Protein AF-A0A089LY43-F1 (afdb_monomer_lite)

Sequence (115 aa):
MFEGKLEIDPTCKIGYVSQFSQVDKPEETTVFDYIGEAYIQIQDETASIYAEMETTSDMDSLLEKLQLALDAFASIGGDDFESSMNKKLNLANLMKLKDVKVSDLSGGEFKLIDG

Foldseek 3Di:
DDPDDDDDDPVDDDDDDDLDDPDDFPQPDALQCVLCVLVVVLVVQLVVLVVVVVPDPPVVVSVVSNVVSVVSCVVVVVVCSVVVVCVLCVVVVNNVRRGPGLVVDDSVRNSSSVD

Radius of gyration: 20.63 Å; chains: 1; bounding box: 60×41×45 Å

Structure (mmCIF, N/CA/C/O backbone):
data_AF-A0A089LY43-F1
#
_entry.id   AF-A0A089LY43-F1
#
loop_
_atom_site.group_PDB
_atom_site.id
_atom_site.type_symbol
_atom_site.label_atom_id
_atom_site.label_alt_id
_atom_site.label_comp_id
_atom_site.label_asym_id
_atom_site.label_entity_id
_atom_site.label_seq_id
_atom_site.pdbx_PDB_ins_code
_atom_site.Cartn_x
_atom_site.Cartn_y
_atom_site.Cartn_z
_atom_site.occupancy
_atom_site.B_iso_or_equiv
_atom_site.auth_seq_id
_atom_site.auth_comp_id
_atom_site.auth_asym_id
_atom_site.auth_atom_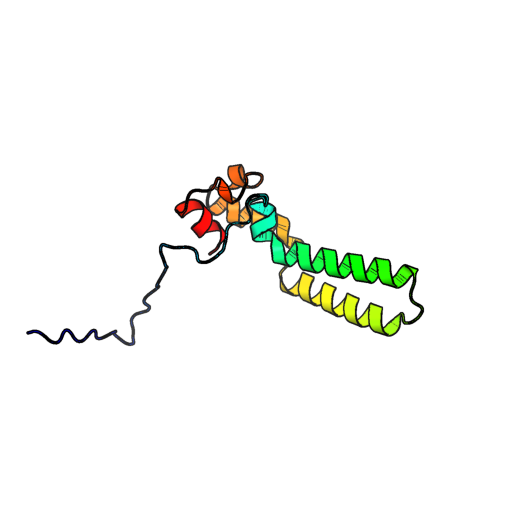id
_atom_site.pdbx_PDB_model_num
ATOM 1 N N . MET A 1 1 ? 39.933 -30.091 -18.773 1.00 51.00 1 MET A N 1
ATOM 2 C CA . MET A 1 1 ? 38.711 -29.632 -18.082 1.00 51.00 1 MET A CA 1
ATOM 3 C C . MET A 1 1 ? 39.107 -28.376 -17.328 1.00 51.00 1 MET A C 1
ATOM 5 O O . MET A 1 1 ? 40.034 -28.460 -16.539 1.00 51.00 1 MET A O 1
ATOM 9 N N . PHE A 1 2 ? 38.551 -27.213 -17.670 1.00 55.47 2 PHE A N 1
ATOM 10 C CA . PHE A 1 2 ? 38.828 -25.973 -16.937 1.00 55.47 2 PHE A CA 1
ATOM 11 C C . PHE A 1 2 ? 37.826 -25.874 -15.786 1.00 55.47 2 PHE A C 1
ATOM 13 O O . PHE A 1 2 ? 36.623 -25.817 -16.031 1.00 55.47 2 PHE A O 1
ATOM 20 N N . GLU A 1 3 ? 38.311 -25.875 -14.547 1.00 61.00 3 GLU A N 1
ATOM 21 C CA . GLU A 1 3 ? 37.517 -25.463 -13.388 1.00 61.00 3 GLU A CA 1
ATOM 22 C C . GLU A 1 3 ? 37.363 -23.941 -13.448 1.00 61.00 3 GLU A C 1
ATOM 24 O O . GLU A 1 3 ? 38.244 -23.187 -13.035 1.00 61.00 3 GLU A O 1
ATOM 29 N N . GLY A 1 4 ? 36.268 -23.485 -14.058 1.00 61.22 4 GLY A N 1
ATOM 30 C CA . GLY A 1 4 ? 35.917 -22.071 -14.116 1.00 61.22 4 GLY A CA 1
ATOM 31 C C . GLY A 1 4 ? 35.568 -21.561 -12.723 1.00 61.22 4 GLY A C 1
ATOM 32 O O . GLY A 1 4 ? 34.453 -21.766 -12.252 1.00 61.22 4 GLY A O 1
ATOM 33 N N . LYS A 1 5 ? 36.518 -20.904 -12.054 1.00 74.25 5 LYS A N 1
ATOM 34 C CA . LYS A 1 5 ? 36.246 -20.138 -10.835 1.00 74.25 5 LYS A CA 1
ATOM 35 C C . LYS A 1 5 ? 35.686 -18.776 -11.230 1.00 74.25 5 LYS A C 1
ATOM 37 O O . LYS A 1 5 ? 36.317 -18.043 -11.985 1.00 74.25 5 LYS A O 1
ATOM 42 N N . LEU A 1 6 ? 34.488 -18.468 -10.740 1.00 70.69 6 LEU A N 1
ATOM 43 C CA . LEU A 1 6 ? 33.875 -17.152 -10.872 1.00 70.69 6 LEU A CA 1
ATOM 44 C C . LEU A 1 6 ? 34.350 -16.295 -9.691 1.00 70.69 6 LEU A C 1
ATOM 46 O O . LEU A 1 6 ? 33.972 -16.563 -8.553 1.00 70.69 6 LEU A O 1
ATOM 50 N N . GLU A 1 7 ? 35.194 -15.299 -9.949 1.00 73.31 7 GLU A N 1
ATOM 51 C CA . GLU A 1 7 ? 35.625 -14.326 -8.940 1.00 73.31 7 GLU A CA 1
ATOM 52 C C . GLU A 1 7 ? 34.835 -13.025 -9.120 1.00 73.31 7 GLU A C 1
ATOM 54 O O . GLU A 1 7 ? 34.777 -12.471 -10.218 1.00 73.31 7 GLU A O 1
ATOM 59 N N . ILE A 1 8 ? 34.192 -12.561 -8.047 1.00 71.69 8 ILE A N 1
ATOM 60 C CA . ILE A 1 8 ? 33.452 -11.295 -8.019 1.00 71.69 8 ILE A CA 1
ATOM 61 C C . ILE A 1 8 ? 34.320 -10.271 -7.289 1.00 71.69 8 ILE A C 1
ATOM 63 O O . ILE A 1 8 ? 34.717 -10.494 -6.147 1.00 71.69 8 ILE A O 1
ATOM 67 N N . ASP A 1 9 ? 34.613 -9.156 -7.953 1.00 77.19 9 ASP A N 1
ATOM 68 C CA . ASP A 1 9 ? 35.401 -8.070 -7.376 1.00 77.19 9 ASP A CA 1
ATOM 69 C C . ASP A 1 9 ? 34.630 -7.373 -6.230 1.00 77.19 9 ASP A C 1
ATOM 71 O O . ASP A 1 9 ? 33.467 -7.001 -6.419 1.00 77.19 9 ASP A O 1
ATOM 75 N N . PRO A 1 10 ? 35.248 -7.155 -5.051 1.00 72.44 10 PRO A N 1
ATOM 76 C CA . PRO A 1 10 ? 34.572 -6.596 -3.878 1.00 72.44 10 PRO A CA 1
ATOM 77 C C . PRO A 1 10 ? 34.178 -5.118 -4.024 1.00 72.44 10 PRO A C 1
ATOM 79 O O . PRO A 1 10 ? 33.405 -4.611 -3.211 1.00 72.44 10 PRO A O 1
ATOM 82 N N . THR A 1 11 ? 34.683 -4.410 -5.037 1.00 79.38 11 THR A N 1
ATOM 83 C CA . THR A 1 11 ? 34.286 -3.030 -5.356 1.00 79.38 11 THR A CA 1
ATOM 84 C C . THR A 1 11 ? 33.157 -2.961 -6.390 1.00 79.38 11 THR A C 1
ATOM 86 O O . THR A 1 11 ? 32.592 -1.889 -6.622 1.00 79.38 11 THR A O 1
ATOM 89 N N . CYS A 1 12 ? 32.775 -4.096 -6.987 1.00 73.62 12 CYS A N 1
ATOM 90 C CA . CYS A 1 12 ? 31.742 -4.172 -8.012 1.00 73.62 12 CYS A CA 1
ATOM 91 C C . CYS A 1 12 ? 30.343 -4.360 -7.398 1.00 73.62 12 CYS A C 1
ATOM 93 O O . CYS A 1 12 ? 30.078 -5.330 -6.689 1.00 73.62 12 CYS A O 1
ATOM 95 N N . LYS A 1 13 ? 29.405 -3.457 -7.715 1.00 69.19 13 LYS A N 1
ATOM 96 C CA . LYS A 1 13 ? 27.972 -3.672 -7.461 1.00 69.19 13 LYS A CA 1
ATOM 97 C C . LYS A 1 13 ? 27.350 -4.367 -8.670 1.00 69.19 13 LYS A C 1
ATOM 99 O O . LYS A 1 13 ? 27.098 -3.726 -9.687 1.00 69.19 13 LYS A O 1
ATOM 104 N N . ILE A 1 14 ? 27.091 -5.665 -8.552 1.00 79.69 14 ILE A N 1
ATOM 105 C CA . ILE A 1 14 ? 26.374 -6.437 -9.573 1.00 79.69 14 ILE A CA 1
ATOM 106 C C . ILE A 1 14 ? 24.880 -6.410 -9.237 1.00 79.69 14 ILE A C 1
ATOM 108 O O . ILE A 1 14 ? 24.457 -6.972 -8.230 1.00 79.69 14 ILE A O 1
ATOM 112 N N . GLY A 1 15 ? 24.079 -5.761 -10.083 1.00 62.66 15 GLY A N 1
ATOM 113 C CA . GLY A 1 15 ? 22.620 -5.851 -10.017 1.00 62.66 15 GLY A CA 1
ATOM 114 C C . GLY A 1 15 ? 22.134 -7.106 -10.740 1.00 62.66 15 GLY A C 1
ATOM 115 O O . GLY A 1 15 ? 22.335 -7.232 -11.947 1.00 62.66 15 GLY A O 1
ATOM 116 N N . TYR A 1 16 ? 21.501 -8.034 -10.022 1.00 68.38 16 TYR A N 1
ATOM 117 C CA . TYR A 1 16 ? 20.828 -9.188 -10.618 1.00 68.38 16 TYR A CA 1
ATOM 118 C C . TYR A 1 16 ? 19.339 -8.893 -10.753 1.00 68.38 16 TYR A C 1
ATOM 120 O O . TYR A 1 16 ? 18.686 -8.545 -9.772 1.00 68.38 16 TYR A O 1
ATOM 128 N N . VAL A 1 17 ? 18.799 -9.054 -11.962 1.00 59.78 17 VAL A N 1
ATOM 129 C CA . VAL A 1 17 ? 17.371 -8.857 -12.205 1.00 59.78 17 VAL A CA 1
ATOM 130 C C . VAL A 1 17 ? 16.817 -10.028 -13.014 1.00 59.78 17 VAL A C 1
ATOM 132 O O . VAL A 1 17 ? 17.004 -10.093 -14.230 1.00 59.78 17 VAL A O 1
ATOM 135 N N . SER A 1 18 ? 16.112 -10.944 -12.344 1.00 67.12 18 SER A N 1
ATOM 136 C CA . SER A 1 18 ? 15.505 -12.140 -12.953 1.00 67.12 18 SER A CA 1
ATOM 137 C C . SER A 1 18 ? 14.595 -11.788 -14.135 1.00 67.12 18 SER A C 1
ATOM 139 O O . SER A 1 18 ? 13.823 -10.834 -14.060 1.00 67.12 18 SER A O 1
ATOM 141 N N . GLN A 1 19 ? 14.670 -12.537 -15.242 1.00 56.62 19 GLN A N 1
ATOM 142 C CA . GLN A 1 19 ? 13.748 -12.371 -16.380 1.00 56.62 19 GLN A CA 1
ATOM 143 C C . GLN A 1 19 ? 12.339 -12.912 -16.098 1.00 56.62 19 GLN A C 1
ATOM 145 O O . GLN A 1 19 ? 11.390 -12.470 -16.737 1.00 56.62 19 GLN A O 1
ATOM 150 N N . PHE A 1 20 ? 12.203 -13.837 -15.148 1.00 61.31 20 PHE A N 1
ATOM 151 C CA . PHE A 1 20 ? 10.923 -14.420 -14.759 1.00 61.31 20 PHE A CA 1
ATOM 152 C C . PHE A 1 20 ? 10.428 -13.731 -13.491 1.00 61.31 20 PHE A C 1
ATOM 154 O O . PHE A 1 20 ? 11.165 -13.700 -12.498 1.00 61.31 20 PHE A O 1
ATOM 161 N N . SER A 1 21 ? 9.211 -13.183 -13.534 1.00 56.88 21 SER A N 1
ATOM 162 C CA . SER A 1 21 ? 8.518 -12.785 -12.311 1.00 56.88 21 SER A CA 1
ATOM 163 C C . SER A 1 21 ? 8.033 -14.043 -11.592 1.00 56.88 21 SER A C 1
ATOM 165 O O . SER A 1 21 ? 7.572 -14.985 -12.238 1.00 56.88 21 SER A O 1
ATOM 167 N N . GLN A 1 22 ? 8.215 -14.076 -10.273 1.00 57.97 22 GLN A N 1
ATOM 168 C CA . GLN A 1 22 ? 7.745 -15.162 -9.408 1.00 57.97 22 GLN A CA 1
ATOM 169 C C . GLN A 1 22 ? 6.333 -14.906 -8.865 1.00 57.97 22 GLN A C 1
ATOM 171 O O . GLN A 1 22 ? 5.817 -15.744 -8.134 1.00 57.97 22 GLN A O 1
ATOM 176 N N . VAL A 1 23 ? 5.729 -13.762 -9.198 1.00 58.34 23 VAL A N 1
ATOM 177 C CA . VAL A 1 23 ? 4.379 -13.410 -8.761 1.00 58.34 23 VAL A CA 1
ATOM 178 C C . VAL A 1 23 ? 3.376 -14.008 -9.743 1.00 58.34 23 VAL A C 1
ATOM 180 O O . VAL A 1 23 ? 3.393 -13.687 -10.935 1.00 58.34 23 VAL A O 1
ATOM 183 N N . ASP A 1 24 ? 2.513 -14.895 -9.246 1.00 58.69 24 ASP A N 1
ATOM 184 C CA . ASP A 1 24 ? 1.305 -15.306 -9.958 1.00 58.69 24 ASP A CA 1
ATOM 185 C C . ASP A 1 24 ? 0.481 -14.051 -10.245 1.00 58.69 24 ASP A C 1
ATOM 187 O O . ASP A 1 24 ? 0.045 -13.362 -9.325 1.00 58.69 24 ASP A O 1
ATOM 191 N N . LYS A 1 25 ? 0.317 -13.711 -11.527 1.00 60.56 25 LYS A N 1
ATOM 192 C CA . LYS A 1 25 ? -0.457 -12.535 -11.927 1.00 60.56 25 LYS A CA 1
ATOM 193 C C . LYS A 1 25 ? -1.921 -12.773 -11.550 1.00 60.56 25 LYS A C 1
ATOM 195 O O . LYS A 1 25 ? -2.528 -13.678 -12.129 1.00 60.56 25 LYS A O 1
ATOM 200 N N . PRO A 1 26 ? -2.520 -11.990 -10.641 1.00 63.00 26 PRO A N 1
ATOM 201 C CA . PRO A 1 26 ? -3.953 -12.084 -10.421 1.00 63.00 26 PRO A CA 1
ATOM 202 C C . PRO A 1 26 ? -4.676 -11.643 -11.704 1.00 63.00 26 PRO A C 1
ATOM 204 O O . PRO A 1 26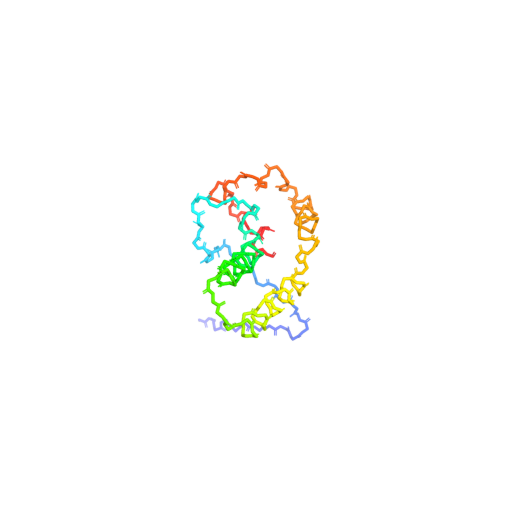 ? -4.515 -10.509 -12.156 1.00 63.00 26 PRO A O 1
ATOM 207 N N . GLU A 1 27 ? -5.439 -12.555 -12.323 1.00 63.31 27 GLU A N 1
ATOM 208 C CA . GLU A 1 27 ? -6.005 -12.352 -13.670 1.00 63.31 27 GLU A CA 1
ATOM 209 C C . GLU A 1 27 ? -6.959 -11.157 -13.788 1.00 63.31 27 GLU A C 1
ATOM 211 O O . GLU A 1 27 ? -7.132 -10.607 -14.876 1.00 63.31 27 GLU A O 1
ATOM 216 N N . GLU A 1 28 ? -7.544 -10.728 -12.672 1.00 73.31 28 GLU A N 1
ATOM 217 C CA . GLU A 1 28 ? -8.605 -9.721 -12.636 1.00 73.31 28 GLU A CA 1
ATOM 218 C C . GLU A 1 28 ? -8.166 -8.381 -12.017 1.00 73.31 28 GLU A C 1
ATOM 220 O O . GLU A 1 28 ? -8.964 -7.448 -11.983 1.00 73.31 28 GLU A O 1
ATOM 225 N N . THR A 1 29 ? -6.918 -8.247 -11.557 1.00 82.62 29 THR A N 1
ATOM 226 C CA . THR A 1 29 ? -6.448 -7.030 -10.871 1.00 82.62 29 THR A CA 1
ATOM 227 C C . THR A 1 29 ? -5.908 -6.007 -11.870 1.00 82.62 29 THR A C 1
ATOM 229 O O . THR A 1 29 ? -5.165 -6.349 -12.801 1.00 82.62 29 THR A O 1
ATOM 232 N N . THR A 1 30 ? -6.267 -4.733 -11.692 1.00 86.81 30 THR A N 1
ATOM 233 C CA . THR A 1 30 ? -5.724 -3.638 -12.508 1.00 86.81 30 THR A CA 1
ATOM 234 C C . THR A 1 30 ? -4.287 -3.307 -12.107 1.00 86.81 30 THR A C 1
ATOM 236 O O . THR A 1 30 ? -3.839 -3.634 -11.009 1.00 86.81 30 THR A O 1
ATOM 239 N N . VAL A 1 31 ? -3.5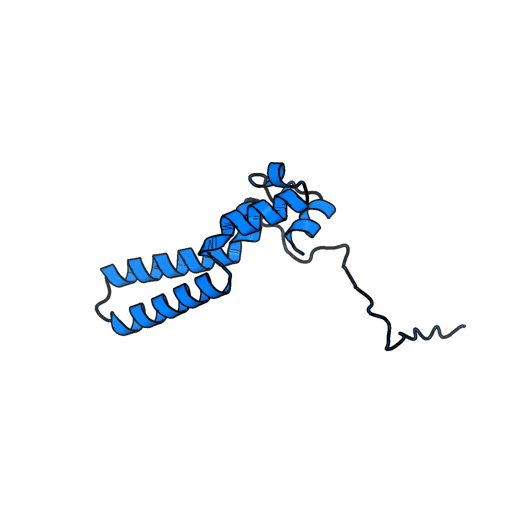32 -2.640 -12.983 1.00 85.44 31 VAL A N 1
ATOM 240 C CA . VAL A 1 31 ? -2.172 -2.177 -12.646 1.00 85.44 31 VAL A CA 1
ATOM 241 C C . VAL A 1 31 ? -2.180 -1.264 -11.424 1.00 85.44 31 VAL A C 1
ATOM 243 O O . VAL A 1 31 ? -1.289 -1.361 -10.581 1.00 85.44 31 VAL A O 1
ATOM 246 N N . PHE A 1 32 ? -3.187 -0.399 -11.317 1.00 84.75 32 PHE A N 1
ATOM 247 C CA . PHE A 1 32 ? -3.361 0.471 -10.161 1.00 84.75 32 PHE A CA 1
ATOM 248 C C . PHE A 1 32 ? -3.565 -0.333 -8.874 1.00 84.75 32 PHE A C 1
ATOM 250 O O . PHE A 1 32 ? -2.860 -0.101 -7.894 1.00 84.75 32 PHE A O 1
ATOM 257 N N . ASP A 1 33 ? -4.469 -1.311 -8.899 1.00 85.62 33 ASP A N 1
ATOM 258 C CA . ASP A 1 33 ? -4.768 -2.138 -7.729 1.00 85.62 33 ASP A CA 1
ATOM 259 C C . ASP A 1 33 ? -3.582 -3.021 -7.329 1.00 85.62 33 ASP A C 1
ATOM 261 O O . ASP A 1 33 ? -3.314 -3.182 -6.146 1.00 85.62 33 ASP A O 1
ATOM 265 N N . TYR A 1 34 ? -2.817 -3.539 -8.295 1.00 86.31 34 TYR A N 1
ATOM 266 C CA . TYR A 1 34 ? -1.634 -4.361 -8.023 1.00 86.31 34 TYR A CA 1
ATOM 267 C C . TYR A 1 34 ? -0.531 -3.572 -7.318 1.00 86.31 34 TYR A C 1
ATOM 269 O O . TYR A 1 34 ? 0.001 -4.000 -6.300 1.00 86.31 34 TYR A O 1
ATOM 277 N N . ILE A 1 35 ? -0.202 -2.382 -7.829 1.00 83.69 35 ILE A N 1
ATOM 278 C CA . ILE A 1 35 ? 0.789 -1.506 -7.183 1.00 83.69 35 ILE A CA 1
ATOM 279 C C . ILE A 1 35 ? 0.245 -0.990 -5.840 1.00 83.69 35 ILE A C 1
ATOM 281 O O . ILE A 1 35 ? 1.006 -0.705 -4.915 1.00 83.69 35 ILE A O 1
ATOM 285 N N . GLY A 1 36 ? -1.077 -0.853 -5.749 1.00 85.62 36 GLY A N 1
ATOM 286 C CA . GLY A 1 36 ? -1.804 -0.387 -4.583 1.00 85.62 36 GLY A CA 1
ATOM 287 C C . GLY A 1 36 ? -2.161 -1.429 -3.548 1.00 85.62 36 GLY A C 1
ATOM 288 O O . GLY A 1 36 ? -2.770 -1.051 -2.553 1.00 85.62 36 GLY A O 1
ATOM 289 N N . GLU A 1 37 ? -1.801 -2.694 -3.743 1.00 86.31 37 GLU A N 1
ATOM 290 C CA . GLU A 1 37 ? -2.326 -3.807 -2.949 1.00 86.31 37 GLU A CA 1
ATOM 291 C C . GLU A 1 37 ? -2.146 -3.575 -1.444 1.00 86.31 37 GLU A C 1
ATOM 293 O O . GLU A 1 37 ? -3.101 -3.688 -0.680 1.00 86.31 37 GLU A O 1
ATOM 298 N N . ALA A 1 38 ? -0.959 -3.127 -1.025 1.00 86.44 38 ALA A N 1
ATOM 299 C CA . ALA A 1 38 ? -0.679 -2.806 0.374 1.00 86.44 38 ALA A CA 1
ATOM 300 C C . ALA A 1 38 ? -1.571 -1.675 0.929 1.00 86.44 38 ALA A C 1
ATOM 302 O O . ALA A 1 38 ? -1.996 -1.723 2.080 1.00 86.44 38 ALA A O 1
ATOM 303 N N . TYR A 1 39 ? -1.886 -0.663 0.117 1.00 87.88 39 TYR A N 1
ATOM 304 C CA . TYR A 1 39 ? -2.759 0.446 0.512 1.00 87.88 39 TYR A CA 1
ATOM 305 C C . TYR A 1 39 ? -4.215 0.000 0.607 1.00 87.88 39 TYR A C 1
ATOM 307 O O . TYR A 1 39 ? -4.925 0.412 1.521 1.00 87.88 39 TYR A O 1
ATOM 315 N N . ILE A 1 40 ? -4.659 -0.830 -0.337 1.00 88.25 40 ILE A N 1
ATOM 316 C CA . ILE A 1 40 ? -6.004 -1.412 -0.342 1.00 88.25 40 ILE A CA 1
ATOM 317 C C . ILE A 1 40 ? -6.169 -2.298 0.892 1.00 88.25 40 ILE A C 1
ATOM 319 O O . ILE A 1 40 ? -7.124 -2.117 1.636 1.00 88.25 40 ILE A O 1
ATOM 323 N N . GLN A 1 41 ? -5.187 -3.150 1.187 1.00 90.44 41 GLN A N 1
ATOM 324 C CA . GLN A 1 41 ? -5.206 -4.025 2.354 1.00 90.44 41 GLN A CA 1
ATOM 325 C C . GLN A 1 41 ? -5.319 -3.249 3.674 1.00 90.44 41 GLN A C 1
ATOM 327 O O . GLN A 1 41 ? -6.142 -3.598 4.517 1.00 90.44 41 GLN A O 1
ATOM 332 N N . ILE A 1 42 ? -4.536 -2.179 3.847 1.00 92.31 42 ILE A N 1
ATOM 333 C CA . ILE A 1 42 ? -4.612 -1.346 5.058 1.00 92.31 42 ILE A CA 1
ATOM 334 C C . ILE A 1 42 ? -5.952 -0.600 5.130 1.00 92.31 42 ILE A C 1
ATOM 336 O O . ILE A 1 42 ? -6.520 -0.458 6.214 1.00 92.31 42 ILE A O 1
ATOM 340 N N . GLN A 1 43 ? -6.499 -0.145 3.997 1.00 90.00 43 GLN A N 1
ATOM 341 C CA . GLN A 1 43 ? -7.829 0.471 3.965 1.00 90.00 43 GLN A CA 1
ATOM 342 C C . GLN A 1 43 ? -8.941 -0.522 4.320 1.00 90.00 43 GLN A C 1
ATOM 344 O O . GLN A 1 43 ? -9.821 -0.167 5.102 1.00 90.00 43 GLN A O 1
ATOM 349 N N . ASP A 1 44 ? -8.893 -1.752 3.806 1.00 92.06 44 ASP A N 1
ATOM 350 C CA . ASP A 1 44 ? -9.835 -2.825 4.149 1.00 92.06 44 ASP A CA 1
ATOM 351 C C . ASP A 1 44 ? -9.751 -3.204 5.634 1.00 92.06 44 ASP A C 1
ATOM 353 O O . ASP A 1 44 ? -10.777 -3.388 6.295 1.00 92.06 44 ASP A O 1
ATOM 357 N N . GLU A 1 45 ? -8.540 -3.271 6.192 1.00 93.19 45 GLU A N 1
ATOM 358 C CA . GLU A 1 45 ? -8.328 -3.490 7.626 1.00 93.19 45 GLU A CA 1
ATOM 359 C C . GLU A 1 45 ? -8.931 -2.346 8.451 1.00 93.19 45 GLU A C 1
ATOM 361 O O . GLU A 1 45 ? -9.708 -2.583 9.377 1.00 93.19 45 GLU A O 1
ATOM 366 N N . THR A 1 46 ? -8.654 -1.099 8.067 1.00 92.50 46 THR A N 1
ATOM 367 C CA . THR A 1 46 ? -9.206 0.096 8.721 1.00 92.50 46 THR A CA 1
ATOM 368 C C . THR A 1 46 ? -10.740 0.097 8.660 1.00 92.50 46 THR A C 1
ATOM 370 O O . THR A 1 46 ? -11.406 0.333 9.670 1.00 92.50 46 THR A O 1
ATOM 373 N N . ALA A 1 47 ? -11.324 -0.220 7.501 1.00 93.06 47 ALA A N 1
ATOM 374 C CA . ALA A 1 47 ? -12.771 -0.316 7.314 1.00 93.06 47 ALA A CA 1
ATOM 375 C C . ALA A 1 47 ? -13.395 -1.434 8.164 1.00 93.06 47 ALA A C 1
ATOM 377 O O . ALA A 1 47 ? -14.453 -1.234 8.762 1.00 93.06 47 ALA A O 1
ATOM 378 N N . SER A 1 48 ? -12.722 -2.582 8.267 1.00 93.06 48 SER A N 1
ATOM 379 C CA . SER A 1 48 ? -13.149 -3.699 9.116 1.00 93.06 48 SER A CA 1
ATOM 380 C C . SER A 1 48 ? -13.154 -3.308 10.593 1.00 93.06 48 SER A C 1
ATOM 382 O O . SER A 1 48 ? -14.125 -3.585 11.295 1.00 93.06 48 SER A O 1
ATOM 384 N N . ILE A 1 49 ? -12.129 -2.582 11.051 1.00 92.19 49 ILE A N 1
ATOM 385 C CA . ILE A 1 49 ? -12.061 -2.063 12.423 1.00 92.19 49 ILE A CA 1
ATOM 386 C C . ILE A 1 49 ? -13.225 -1.101 12.699 1.00 92.19 49 ILE A C 1
ATOM 388 O O . ILE A 1 49 ? -13.879 -1.221 13.735 1.00 92.19 49 ILE A O 1
ATOM 392 N N . TYR A 1 50 ? -13.542 -0.190 11.773 1.00 90.00 50 TYR A N 1
ATOM 393 C CA . TYR A 1 50 ? -14.701 0.699 11.918 1.00 90.00 50 TYR A CA 1
ATOM 394 C C . TYR A 1 50 ? -16.035 -0.056 11.945 1.00 90.00 50 TYR A C 1
ATOM 396 O O . TYR A 1 50 ? -16.912 0.301 12.729 1.00 90.00 50 TYR A O 1
ATOM 404 N N . ALA A 1 51 ? -16.190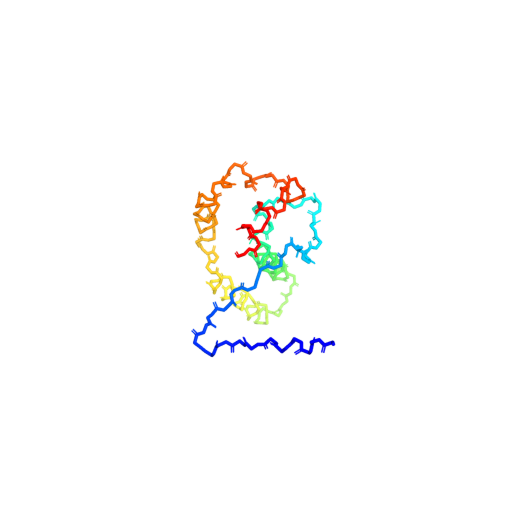 -1.111 11.145 1.00 91.81 51 ALA A N 1
ATOM 405 C CA . ALA A 1 51 ? -17.386 -1.953 11.180 1.00 91.81 51 ALA A CA 1
ATOM 406 C C . ALA A 1 51 ? -17.511 -2.720 12.512 1.00 91.81 51 ALA A C 1
ATOM 408 O O . ALA A 1 51 ? -18.602 -2.840 13.073 1.00 91.81 51 ALA A O 1
ATOM 409 N N . GLU A 1 52 ? -16.396 -3.203 13.070 1.00 89.44 52 GLU A N 1
ATOM 410 C CA . GLU A 1 52 ? -16.380 -3.825 14.398 1.00 89.44 52 GLU A CA 1
ATOM 411 C C . GLU A 1 52 ? -16.756 -2.824 15.503 1.00 89.44 52 GLU A C 1
ATOM 413 O O . GLU A 1 52 ? -17.499 -3.187 16.420 1.00 89.44 52 GLU A O 1
ATOM 418 N N . MET A 1 53 ? -16.336 -1.557 15.394 1.00 88.25 53 MET A N 1
ATOM 419 C CA . MET A 1 53 ? -16.683 -0.492 16.351 1.00 88.25 53 MET A CA 1
ATOM 420 C C . MET A 1 53 ? -18.194 -0.240 16.466 1.00 88.25 53 MET A C 1
ATOM 422 O O . MET A 1 53 ? -18.653 0.220 17.510 1.00 88.25 53 MET A O 1
ATOM 426 N N . GLU A 1 54 ? -18.986 -0.554 15.437 1.00 85.69 54 GLU A N 1
ATOM 427 C CA . GLU A 1 54 ? -20.450 -0.423 15.497 1.00 85.69 54 GLU A CA 1
ATOM 428 C C . GLU A 1 54 ? -21.116 -1.500 16.371 1.00 85.69 54 GLU A C 1
ATOM 430 O O . GLU A 1 54 ? -22.254 -1.328 16.813 1.00 85.69 54 GLU A O 1
ATOM 435 N N . THR A 1 55 ? -20.431 -2.621 16.621 1.00 86.31 55 THR A N 1
ATOM 436 C CA . THR A 1 55 ? -21.022 -3.820 17.244 1.00 86.31 55 THR A CA 1
ATOM 437 C C . THR A 1 55 ? -20.357 -4.233 18.557 1.00 86.31 55 THR A C 1
ATOM 439 O O . THR A 1 55 ? -20.993 -4.889 19.387 1.00 86.31 55 THR A O 1
ATOM 442 N N . THR A 1 56 ? -19.105 -3.836 18.780 1.00 84.00 56 THR A N 1
ATOM 443 C CA . THR A 1 56 ? -18.299 -4.206 19.949 1.00 84.00 56 THR A CA 1
ATOM 444 C C . THR A 1 56 ? -18.341 -3.132 21.040 1.00 84.00 56 THR A C 1
ATOM 446 O O . THR A 1 56 ? -18.457 -1.943 20.773 1.00 84.00 56 THR A O 1
ATOM 449 N N . SER A 1 57 ? -18.234 -3.546 22.308 1.00 79.81 57 SER A N 1
ATOM 450 C CA . SER A 1 57 ? -18.089 -2.625 23.455 1.00 79.81 57 SER A CA 1
ATOM 451 C C . SER A 1 57 ? -16.633 -2.402 23.895 1.00 79.81 57 SER A C 1
ATOM 453 O O . SER A 1 57 ? -16.366 -1.516 24.700 1.00 79.81 57 SER A O 1
ATOM 455 N N . ASP A 1 58 ? -15.697 -3.197 23.375 1.00 85.38 58 ASP A N 1
ATOM 456 C CA . ASP A 1 58 ? -14.256 -3.123 23.638 1.00 85.38 58 ASP A CA 1
ATOM 457 C C . ASP A 1 58 ? -13.568 -2.112 22.703 1.00 85.38 58 ASP A C 1
ATOM 459 O O . ASP A 1 58 ? -12.849 -2.459 21.766 1.00 85.38 58 ASP A O 1
ATOM 463 N N . MET A 1 59 ? -13.857 -0.830 22.928 1.00 87.38 59 MET A N 1
ATOM 464 C CA . MET A 1 59 ? -13.389 0.255 22.059 1.00 87.38 59 MET A CA 1
ATOM 465 C C . MET A 1 59 ? -11.886 0.520 22.183 1.00 87.38 59 MET A C 1
ATOM 467 O O . MET A 1 59 ? -11.264 0.842 21.177 1.00 87.38 59 MET A O 1
ATOM 471 N N . ASP A 1 60 ? -11.287 0.359 23.368 1.00 89.94 60 ASP A N 1
ATOM 472 C CA . ASP A 1 60 ? -9.848 0.586 23.578 1.00 89.94 60 ASP A CA 1
ATOM 473 C C . ASP A 1 60 ? -8.985 -0.295 22.659 1.00 89.94 60 ASP A C 1
ATOM 475 O O . ASP A 1 60 ? -8.099 0.212 21.970 1.00 89.94 60 ASP A O 1
ATOM 479 N N . SER A 1 61 ? -9.287 -1.595 22.561 1.00 90.19 61 SER A N 1
ATOM 480 C CA . SER A 1 61 ? -8.520 -2.506 21.700 1.00 90.19 61 SER A CA 1
ATOM 481 C C . SER A 1 61 ? -8.720 -2.218 20.210 1.00 90.19 61 SER A C 1
ATOM 483 O O . SER A 1 61 ? -7.799 -2.399 19.414 1.00 90.19 61 SER A O 1
ATOM 485 N N . LEU A 1 62 ? -9.918 -1.782 19.803 1.00 92.00 62 LEU A N 1
ATOM 486 C CA . LEU A 1 62 ? -10.183 -1.395 18.414 1.00 92.00 62 LEU A CA 1
ATOM 487 C C . LEU A 1 62 ? -9.479 -0.085 18.049 1.00 92.00 62 LEU A C 1
ATOM 489 O O . LEU A 1 62 ? -8.949 0.032 16.948 1.00 92.00 62 LEU A O 1
ATOM 493 N N . LEU A 1 63 ? -9.436 0.882 18.967 1.00 91.12 63 LEU A N 1
ATOM 494 C CA . LEU A 1 63 ? -8.726 2.146 18.772 1.00 91.12 63 LEU A CA 1
ATOM 495 C C . LEU A 1 63 ? -7.214 1.934 18.651 1.00 91.12 63 LEU A C 1
ATOM 497 O O . LEU A 1 63 ? -6.595 2.548 17.785 1.00 91.12 63 LEU A O 1
ATOM 501 N N . GLU A 1 64 ? -6.630 1.035 19.450 1.00 93.88 64 GLU A N 1
ATOM 502 C CA . GLU A 1 64 ? -5.212 0.672 19.326 1.00 93.88 64 GLU A CA 1
ATOM 503 C C . GLU A 1 64 ? -4.906 0.070 17.945 1.00 93.88 64 GLU A C 1
ATOM 505 O O . GLU A 1 64 ? -3.981 0.516 17.264 1.00 93.88 64 GLU A O 1
ATOM 510 N N . LYS A 1 65 ? -5.722 -0.887 17.481 1.00 93.88 65 LYS A N 1
ATOM 511 C CA . LYS A 1 65 ? -5.579 -1.477 16.137 1.00 93.88 65 LYS A CA 1
ATOM 512 C C . LYS A 1 65 ? -5.742 -0.441 15.029 1.00 93.88 65 LYS A C 1
ATOM 514 O O . LYS A 1 65 ? -4.955 -0.432 14.087 1.00 93.88 65 LYS A O 1
ATOM 519 N N . LEU A 1 66 ? -6.735 0.440 15.152 1.00 94.38 66 LEU A N 1
ATOM 520 C CA . LEU A 1 66 ? -6.968 1.508 14.184 1.00 94.38 66 LEU A CA 1
ATOM 521 C C . LEU A 1 66 ? -5.747 2.423 14.091 1.00 94.38 66 LEU A C 1
ATOM 523 O O . LEU A 1 66 ? -5.313 2.762 12.995 1.00 94.38 66 LEU A O 1
ATOM 527 N N . GLN A 1 67 ? -5.174 2.802 15.233 1.00 94.38 67 GLN A N 1
ATOM 528 C CA . GLN A 1 67 ? -3.994 3.653 15.267 1.00 94.38 67 GLN A CA 1
ATOM 529 C C . GLN A 1 67 ? -2.795 2.982 14.584 1.00 94.38 67 GLN A C 1
ATOM 531 O O . GLN A 1 67 ? -2.122 3.627 13.786 1.00 94.38 67 GLN A O 1
ATOM 536 N N . LEU A 1 68 ? -2.573 1.685 14.819 1.00 94.75 68 LEU A N 1
ATOM 537 C CA . LEU A 1 68 ? -1.516 0.924 14.145 1.00 94.75 68 LEU A CA 1
ATOM 538 C C . LEU A 1 68 ? -1.725 0.848 12.625 1.00 94.75 68 LEU A C 1
ATOM 540 O O . LEU A 1 68 ? -0.765 1.018 11.873 1.00 94.75 68 LEU A O 1
ATOM 544 N N . ALA A 1 69 ? -2.961 0.629 12.169 1.00 94.12 69 ALA A N 1
ATOM 545 C CA . ALA A 1 69 ? -3.292 0.610 10.744 1.00 94.12 69 ALA A CA 1
ATOM 546 C C . ALA A 1 69 ? -3.056 1.983 10.089 1.00 94.12 69 ALA A C 1
ATOM 548 O O . ALA A 1 69 ? -2.461 2.066 9.014 1.00 94.12 69 ALA A O 1
ATOM 549 N N . LEU A 1 70 ? -3.442 3.072 10.759 1.00 93.06 70 LEU A N 1
ATOM 550 C CA . LEU A 1 70 ? -3.206 4.440 10.286 1.00 93.06 70 LEU A CA 1
ATOM 551 C C . LEU A 1 70 ? -1.715 4.804 10.267 1.00 93.06 70 LEU A C 1
ATOM 553 O O . LEU A 1 70 ? -1.250 5.416 9.306 1.00 93.06 70 LEU A O 1
ATOM 557 N N . ASP A 1 71 ? -0.950 4.395 11.278 1.00 94.88 71 ASP A N 1
ATOM 558 C CA . ASP A 1 71 ? 0.503 4.585 11.306 1.00 94.88 71 ASP A CA 1
ATOM 559 C C . ASP A 1 71 ? 1.183 3.801 10.172 1.00 94.88 71 ASP A C 1
ATOM 561 O O . ASP A 1 71 ? 2.081 4.322 9.504 1.00 94.88 71 ASP A O 1
ATOM 565 N N . ALA A 1 72 ? 0.730 2.573 9.895 1.00 93.00 72 ALA A N 1
ATOM 566 C CA . ALA A 1 72 ? 1.197 1.789 8.755 1.00 93.00 72 ALA A CA 1
ATOM 567 C C . ALA A 1 72 ? 0.848 2.469 7.420 1.00 93.00 72 ALA A C 1
ATOM 569 O O . ALA A 1 72 ? 1.715 2.580 6.550 1.00 93.00 72 ALA A O 1
ATOM 570 N N . PHE A 1 73 ? -0.375 2.995 7.284 1.00 90.94 73 PHE A N 1
ATOM 571 C CA . PHE A 1 73 ? -0.822 3.743 6.106 1.00 90.94 73 PHE A CA 1
ATOM 572 C C . PHE A 1 73 ? 0.041 4.987 5.857 1.00 90.94 73 PHE A C 1
ATOM 574 O O . PHE A 1 73 ? 0.515 5.216 4.742 1.00 90.94 73 PHE A O 1
ATOM 581 N N . ALA A 1 74 ? 0.313 5.767 6.903 1.00 91.06 74 ALA A N 1
ATOM 582 C CA . ALA A 1 74 ? 1.186 6.932 6.820 1.00 91.06 74 ALA A CA 1
ATOM 583 C C . ALA A 1 74 ? 2.637 6.533 6.498 1.00 91.06 74 ALA A C 1
ATOM 585 O O . ALA A 1 74 ? 3.299 7.191 5.694 1.00 91.06 74 ALA A O 1
ATOM 586 N N . SER A 1 75 ? 3.131 5.428 7.070 1.00 90.81 75 SER A N 1
ATOM 587 C CA . SER A 1 75 ? 4.495 4.934 6.847 1.00 90.81 75 SER A CA 1
ATOM 588 C C . SER A 1 75 ? 4.759 4.561 5.387 1.00 90.81 75 SER A C 1
ATOM 590 O O . SER A 1 75 ? 5.862 4.799 4.888 1.00 90.81 75 SER A O 1
ATOM 592 N N . ILE A 1 76 ? 3.748 4.047 4.681 1.00 87.19 76 ILE A N 1
ATOM 593 C CA . ILE A 1 76 ? 3.834 3.756 3.244 1.00 87.19 76 ILE A CA 1
ATOM 594 C C . ILE A 1 76 ? 3.528 4.977 2.358 1.00 87.19 76 ILE A C 1
ATOM 596 O O . ILE A 1 76 ? 3.531 4.865 1.134 1.00 87.19 76 ILE A O 1
ATOM 600 N N . GLY A 1 77 ? 3.280 6.155 2.933 1.00 88.38 77 GLY A N 1
ATOM 601 C CA . GLY A 1 77 ? 2.936 7.363 2.179 1.00 88.38 77 GLY A CA 1
ATOM 602 C C . GLY A 1 77 ? 1.533 7.310 1.571 1.00 88.38 77 GLY A C 1
ATOM 603 O O . GLY A 1 77 ? 1.344 7.750 0.437 1.00 88.38 77 GLY A O 1
ATOM 604 N N . GLY A 1 78 ? 0.568 6.745 2.301 1.00 86.62 78 GLY A N 1
ATOM 605 C CA . GLY A 1 78 ? -0.830 6.599 1.889 1.00 86.62 78 GLY A CA 1
ATOM 606 C C . GLY A 1 78 ? -1.494 7.890 1.424 1.00 86.62 78 GLY A C 1
ATOM 607 O O . GLY A 1 78 ? -2.169 7.886 0.397 1.00 86.62 78 GLY A O 1
ATOM 608 N N . ASP A 1 79 ? -1.230 9.010 2.098 1.00 85.00 79 ASP A N 1
ATOM 609 C CA . ASP A 1 79 ? -1.777 10.323 1.728 1.00 85.00 79 ASP A CA 1
ATOM 610 C C . ASP A 1 79 ? -1.356 10.786 0.322 1.00 85.00 79 ASP A C 1
ATOM 612 O O . ASP A 1 79 ? -2.129 11.416 -0.400 1.00 85.00 79 ASP A O 1
ATOM 616 N N . ASP A 1 80 ? -0.135 10.443 -0.093 1.00 88.69 80 ASP A N 1
ATOM 617 C CA . ASP A 1 80 ? 0.437 10.812 -1.389 1.00 88.69 80 ASP A CA 1
ATOM 618 C C . ASP A 1 80 ? 0.391 9.663 -2.405 1.00 88.69 80 ASP A C 1
ATOM 620 O O . ASP A 1 80 ? 0.947 9.787 -3.501 1.00 88.69 80 ASP A O 1
ATOM 624 N N . PHE A 1 81 ? -0.263 8.548 -2.075 1.00 86.56 81 PHE A N 1
ATOM 625 C CA . PHE A 1 81 ? -0.220 7.312 -2.851 1.00 86.56 81 PHE A CA 1
ATOM 626 C C . PHE A 1 81 ? -0.598 7.514 -4.320 1.00 86.56 81 PHE A C 1
ATOM 628 O O . PHE A 1 81 ? 0.179 7.170 -5.213 1.00 86.56 81 PHE A O 1
ATOM 635 N N . GLU A 1 82 ? -1.747 8.141 -4.592 1.00 86.19 82 GLU A N 1
ATOM 636 C CA . GLU A 1 82 ? -2.214 8.356 -5.966 1.00 86.19 82 GLU A CA 1
ATOM 637 C C . GLU A 1 82 ? -1.235 9.240 -6.760 1.00 86.19 82 GLU A C 1
ATOM 639 O O . GLU A 1 82 ? -0.912 8.962 -7.917 1.00 86.19 82 GLU A O 1
ATOM 644 N N . SER A 1 83 ? -0.698 10.284 -6.124 1.00 88.44 83 SER A N 1
ATOM 645 C CA . SER A 1 83 ? 0.289 11.193 -6.719 1.00 88.44 83 SER A CA 1
ATOM 646 C C . SER A 1 83 ? 1.616 10.481 -6.993 1.00 88.44 83 SER A C 1
ATOM 648 O O . SER A 1 83 ? 2.191 10.621 -8.077 1.00 88.44 83 SER A O 1
ATOM 650 N N . SER A 1 84 ? 2.095 9.695 -6.030 1.00 85.75 84 SER A N 1
ATOM 651 C CA . SER A 1 84 ? 3.320 8.900 -6.117 1.00 85.75 84 SER A CA 1
ATOM 652 C C . SER A 1 84 ? 3.215 7.847 -7.218 1.00 85.75 84 SER A C 1
ATOM 654 O O . SER A 1 84 ? 4.099 7.749 -8.077 1.00 85.75 84 SER A O 1
ATOM 656 N N . MET A 1 85 ? 2.090 7.136 -7.284 1.00 85.25 85 MET A N 1
ATOM 657 C CA . MET A 1 85 ? 1.854 6.134 -8.313 1.00 85.25 85 MET A CA 1
ATOM 658 C C . MET A 1 85 ? 1.732 6.764 -9.699 1.00 85.25 85 MET A C 1
ATOM 660 O O . MET A 1 85 ? 2.406 6.319 -10.628 1.00 85.25 85 MET A O 1
ATOM 664 N N . ASN A 1 86 ? 0.948 7.835 -9.849 1.00 87.44 86 ASN A N 1
ATOM 665 C CA . ASN A 1 86 ? 0.831 8.543 -11.124 1.00 87.44 86 ASN A CA 1
ATOM 666 C C . ASN A 1 86 ? 2.206 9.028 -11.611 1.00 87.44 86 ASN A C 1
ATOM 668 O O . ASN A 1 86 ? 2.515 8.910 -12.797 1.00 87.44 86 ASN A O 1
ATOM 672 N N . LYS A 1 87 ? 3.073 9.513 -10.712 1.00 88.25 87 LYS A N 1
ATOM 673 C CA . LYS A 1 87 ? 4.460 9.874 -11.050 1.00 88.25 87 LYS A CA 1
ATOM 674 C C . LYS A 1 87 ? 5.277 8.658 -11.500 1.00 88.25 87 LYS A C 1
ATOM 676 O O . LYS A 1 87 ? 5.943 8.753 -12.531 1.00 88.25 87 LYS A O 1
ATOM 681 N N . LYS A 1 88 ? 5.212 7.527 -10.783 1.00 84.50 88 LYS A N 1
ATOM 682 C CA . LYS A 1 88 ? 5.931 6.280 -11.129 1.00 84.50 88 LYS A CA 1
ATOM 683 C C . LYS A 1 88 ? 5.494 5.749 -12.501 1.00 84.50 88 LYS A C 1
ATOM 685 O O . LYS A 1 88 ? 6.337 5.495 -13.361 1.00 84.50 88 LYS A O 1
ATOM 690 N N . LEU A 1 89 ? 4.186 5.677 -12.747 1.00 86.31 89 LEU A N 1
ATOM 691 C CA . LEU A 1 89 ? 3.619 5.240 -14.026 1.00 86.31 89 LEU A CA 1
ATOM 692 C C . LEU A 1 89 ? 3.968 6.195 -15.170 1.00 86.31 89 LEU A C 1
ATOM 694 O O . LEU A 1 89 ? 4.280 5.745 -16.272 1.00 86.31 89 LEU A O 1
ATOM 698 N N . ASN A 1 90 ? 3.954 7.506 -14.926 1.00 88.81 90 ASN A N 1
ATOM 699 C CA . ASN A 1 90 ? 4.313 8.493 -15.940 1.00 88.81 90 ASN A CA 1
ATOM 700 C C . ASN A 1 90 ? 5.804 8.409 -16.317 1.00 88.81 90 ASN A C 1
ATOM 702 O O . ASN A 1 90 ? 6.133 8.403 -17.501 1.00 88.81 90 ASN A O 1
ATOM 706 N N . LEU A 1 91 ? 6.703 8.239 -15.339 1.00 86.19 91 LEU A N 1
ATOM 707 C CA . LEU A 1 91 ? 8.136 8.016 -15.592 1.00 86.19 91 LEU A CA 1
ATOM 708 C C . LEU A 1 91 ? 8.389 6.768 -16.449 1.00 86.19 91 LEU A C 1
ATOM 710 O O . LEU A 1 91 ? 9.247 6.786 -17.330 1.00 86.19 91 LEU A O 1
ATOM 714 N N . ALA A 1 92 ? 7.613 5.707 -16.230 1.00 82.75 92 ALA A N 1
ATOM 715 C CA . ALA A 1 92 ? 7.695 4.474 -17.006 1.00 82.75 92 ALA A CA 1
ATOM 716 C C . ALA A 1 92 ? 6.931 4.527 -18.351 1.00 82.75 92 ALA A C 1
ATOM 718 O O . ALA A 1 92 ? 6.963 3.555 -19.100 1.00 82.75 92 ALA A O 1
ATOM 719 N N . ASN A 1 93 ? 6.262 5.640 -18.692 1.00 85.12 93 ASN A N 1
ATOM 720 C CA . ASN A 1 93 ? 5.335 5.754 -19.835 1.00 85.12 93 ASN A CA 1
ATOM 721 C C . ASN A 1 93 ? 4.175 4.730 -19.814 1.00 85.12 93 ASN A C 1
ATOM 723 O O . ASN A 1 93 ? 3.609 4.382 -20.855 1.00 85.12 93 ASN A O 1
ATOM 727 N N . LEU A 1 94 ? 3.783 4.281 -18.621 1.00 86.12 94 LEU A N 1
ATOM 728 C CA . LEU A 1 94 ? 2.732 3.285 -18.390 1.00 86.12 94 LEU A CA 1
ATOM 729 C C . LEU A 1 94 ? 1.410 3.906 -17.923 1.00 86.12 94 LEU A C 1
ATOM 731 O O . LEU A 1 94 ? 0.487 3.180 -17.582 1.00 86.12 94 LEU A O 1
ATOM 735 N N . MET A 1 95 ? 1.269 5.237 -17.936 1.00 86.12 95 MET A N 1
ATOM 736 C CA . MET A 1 95 ? 0.055 5.903 -17.436 1.00 86.12 95 MET A CA 1
ATOM 737 C C . MET A 1 95 ? -1.231 5.452 -18.153 1.00 86.12 95 MET A C 1
ATOM 739 O O . MET A 1 95 ? -2.288 5.345 -17.544 1.00 86.12 95 MET A O 1
ATOM 743 N N . LYS A 1 96 ? -1.130 5.107 -19.442 1.00 87.06 96 LYS A N 1
ATOM 744 C CA . LYS A 1 96 ? -2.230 4.538 -20.244 1.00 87.06 96 LYS A CA 1
ATOM 745 C C . LYS A 1 96 ? -2.637 3.112 -19.839 1.00 87.06 96 LYS A C 1
ATOM 747 O O . LYS A 1 96 ? -3.652 2.625 -20.318 1.00 87.06 96 LYS A O 1
ATOM 752 N N . LEU A 1 97 ? -1.815 2.435 -19.037 1.00 85.75 97 LEU A N 1
ATOM 753 C CA . LEU A 1 97 ? -2.015 1.055 -18.589 1.00 85.75 97 LEU A CA 1
ATOM 754 C C . LEU A 1 97 ? -2.525 0.980 -17.147 1.00 85.75 97 LEU A C 1
ATOM 756 O O . LEU A 1 97 ? -2.743 -0.117 -16.654 1.00 85.75 97 LEU A O 1
ATOM 760 N N . LYS A 1 9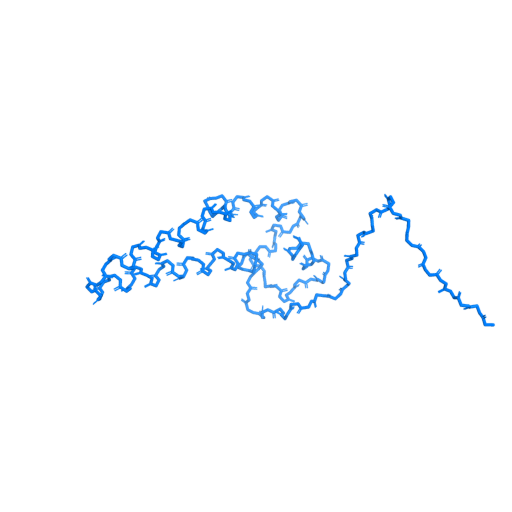8 ? -2.719 2.124 -16.479 1.00 84.25 98 LYS A N 1
ATOM 761 C CA . LYS A 1 98 ? -3.185 2.209 -15.089 1.00 84.25 98 LYS A CA 1
ATOM 762 C C . LYS A 1 98 ? -4.432 1.348 -14.837 1.00 84.25 98 LYS A C 1
ATOM 764 O O . LYS A 1 98 ? -4.460 0.580 -13.883 1.00 84.25 98 LYS A O 1
ATOM 769 N N . ASP A 1 99 ? -5.423 1.464 -15.716 1.00 85.75 99 ASP A N 1
ATOM 770 C CA . ASP A 1 99 ? -6.713 0.770 -15.615 1.00 85.75 99 ASP A CA 1
ATOM 771 C C . ASP A 1 99 ? -6.751 -0.548 -16.418 1.00 85.75 99 ASP A C 1
ATOM 773 O O . ASP A 1 99 ? -7.804 -1.164 -16.579 1.00 85.75 99 ASP A O 1
ATOM 777 N N . VAL A 1 100 ? -5.611 -0.980 -16.968 1.00 87.69 100 VAL A N 1
ATOM 778 C CA . VAL A 1 100 ? -5.486 -2.243 -17.710 1.00 87.69 100 VAL A CA 1
ATOM 779 C C . VAL A 1 100 ? -5.226 -3.382 -16.724 1.00 87.69 100 VAL A C 1
ATOM 781 O O . VAL A 1 100 ? -4.659 -3.172 -15.651 1.00 87.69 100 VAL A O 1
ATOM 784 N N . LYS A 1 101 ? -5.637 -4.603 -17.076 1.00 86.44 101 LYS A N 1
ATOM 785 C CA . LYS A 1 101 ? -5.351 -5.791 -16.270 1.00 86.44 101 LYS A CA 1
ATOM 786 C C . LYS A 1 101 ? -3.859 -6.096 -16.269 1.00 86.44 101 LYS A C 1
ATOM 788 O O . LYS A 1 101 ? -3.193 -6.046 -17.302 1.00 86.44 101 LYS A O 1
ATOM 793 N N . VAL A 1 102 ? -3.344 -6.507 -15.119 1.00 83.50 102 VAL A N 1
ATOM 794 C CA . VAL A 1 102 ? -1.936 -6.904 -14.947 1.00 83.50 102 VAL A CA 1
ATOM 795 C C . VAL A 1 102 ? -1.571 -8.092 -15.850 1.00 83.50 102 VAL A C 1
ATOM 797 O O . VAL A 1 102 ? -0.441 -8.193 -16.340 1.00 83.50 102 VAL A O 1
ATOM 800 N N . SER A 1 103 ? -2.536 -8.968 -16.139 1.00 81.94 103 SER A N 1
ATOM 801 C CA . SER A 1 103 ? -2.381 -10.080 -17.084 1.00 81.94 103 SER A CA 1
ATOM 802 C C . SER A 1 103 ? -2.144 -9.653 -18.529 1.00 81.94 103 SER A C 1
ATOM 804 O O . SER A 1 103 ? -1.412 -10.345 -19.237 1.00 81.94 103 SER A O 1
ATOM 806 N N . ASP A 1 104 ? -2.672 -8.502 -18.942 1.00 83.56 104 ASP A N 1
ATOM 807 C CA . ASP A 1 104 ? -2.505 -7.979 -20.303 1.00 83.56 104 ASP A CA 1
ATOM 808 C C . ASP A 1 104 ? -1.145 -7.284 -20.502 1.00 83.56 104 ASP A C 1
ATOM 810 O O . ASP A 1 104 ? -0.778 -6.935 -21.626 1.00 83.56 104 ASP A O 1
ATOM 814 N N . LEU A 1 105 ? -0.362 -7.103 -19.429 1.00 82.19 105 LEU A N 1
ATOM 815 C CA . LEU A 1 105 ? 0.972 -6.514 -19.505 1.00 82.19 105 LEU A CA 1
ATOM 816 C C . LEU A 1 105 ? 2.002 -7.481 -20.086 1.00 82.19 105 LEU A C 1
ATOM 818 O O . LEU A 1 105 ? 2.130 -8.641 -19.657 1.00 82.19 105 LEU A O 1
ATOM 822 N N . SER A 1 106 ? 2.849 -6.956 -20.973 1.00 82.94 106 SER A N 1
ATOM 823 C CA . SER A 1 106 ? 4.067 -7.659 -21.369 1.00 82.94 106 SER A CA 1
ATOM 824 C C . SER A 1 106 ? 4.995 -7.860 -20.165 1.00 82.94 106 SER A C 1
ATOM 826 O O . SER A 1 106 ? 4.975 -7.101 -19.195 1.00 82.94 106 SER A O 1
ATOM 828 N N . GLY A 1 107 ? 5.863 -8.875 -20.221 1.00 76.12 107 GLY A N 1
ATOM 829 C CA . GLY A 1 107 ? 6.807 -9.148 -19.128 1.00 76.12 107 GLY A CA 1
ATOM 830 C C . GLY A 1 107 ? 7.744 -7.972 -18.815 1.00 76.12 107 GLY A C 1
ATOM 831 O O . GLY A 1 107 ? 8.138 -7.794 -17.668 1.00 76.12 107 GLY A O 1
ATOM 832 N N . GLY A 1 108 ? 8.064 -7.143 -19.816 1.00 78.25 108 GLY A N 1
ATOM 833 C CA . GLY A 1 108 ? 8.850 -5.923 -19.623 1.00 78.25 108 GLY A CA 1
ATOM 834 C C . GLY A 1 108 ? 8.078 -4.825 -18.889 1.00 78.25 108 GLY A C 1
ATOM 835 O O . GLY A 1 108 ? 8.625 -4.208 -17.981 1.00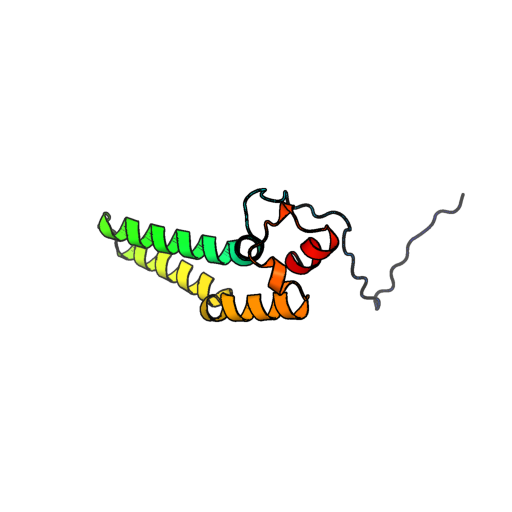 78.25 108 GLY A O 1
ATOM 836 N N . GLU A 1 109 ? 6.808 -4.609 -19.241 1.00 83.00 109 GLU A N 1
ATOM 837 C CA . GLU A 1 109 ? 5.938 -3.618 -18.588 1.00 83.00 109 GLU A CA 1
ATOM 838 C C . GLU A 1 109 ? 5.616 -4.016 -17.148 1.00 83.00 109 GLU A C 1
ATOM 840 O O . GLU A 1 109 ? 5.714 -3.188 -16.246 1.00 83.00 109 GLU A O 1
ATOM 845 N N . PHE A 1 110 ? 5.322 -5.297 -16.916 1.00 81.25 110 PHE A N 1
ATOM 846 C CA . PHE A 1 110 ? 5.105 -5.834 -15.574 1.00 81.25 110 PHE A CA 1
ATOM 847 C C . PHE A 1 110 ? 6.325 -5.595 -14.671 1.00 81.25 110 PHE A C 1
ATOM 849 O O . PHE A 1 110 ? 6.213 -5.146 -13.538 1.00 81.25 110 PHE A O 1
ATOM 856 N N . LYS A 1 111 ? 7.530 -5.813 -15.196 1.00 78.50 111 LYS A N 1
ATOM 857 C CA . LYS A 1 111 ? 8.765 -5.636 -14.428 1.00 78.50 111 LYS A CA 1
ATOM 858 C C . LYS A 1 111 ? 9.054 -4.184 -14.033 1.00 78.50 111 LYS A C 1
ATOM 860 O O . LYS A 1 111 ? 9.772 -3.946 -13.071 1.00 78.50 111 LYS A O 1
ATOM 865 N N . LEU A 1 112 ? 8.518 -3.217 -14.777 1.00 81.06 112 LEU A N 1
ATOM 866 C CA . LEU A 1 112 ? 8.642 -1.794 -14.452 1.00 81.06 112 LEU A CA 1
ATOM 867 C C . LEU A 1 112 ? 7.702 -1.364 -13.318 1.00 81.06 112 LEU A C 1
ATOM 869 O O . LEU A 1 112 ? 7.983 -0.366 -12.655 1.00 81.06 112 LEU A O 1
ATOM 873 N N . ILE A 1 113 ? 6.603 -2.092 -13.099 1.00 76.44 113 ILE A N 1
ATOM 874 C CA . ILE A 1 113 ? 5.668 -1.825 -11.997 1.00 76.44 113 ILE A CA 1
ATOM 875 C C . ILE A 1 113 ? 6.002 -2.633 -10.736 1.00 76.44 113 ILE A C 1
ATOM 877 O O . ILE A 1 113 ? 5.828 -2.110 -9.639 1.00 76.44 113 ILE A O 1
ATOM 881 N N . ASP A 1 114 ? 6.540 -3.844 -10.909 1.00 72.31 114 ASP A N 1
ATOM 882 C CA . ASP A 1 114 ? 6.960 -4.785 -9.855 1.00 72.31 114 ASP A CA 1
ATOM 883 C C . ASP A 1 114 ? 8.285 -4.393 -9.164 1.00 72.31 114 ASP A C 1
ATOM 885 O O . ASP A 1 114 ? 8.602 -4.894 -8.089 1.00 72.31 114 ASP A O 1
ATOM 889 N N . GLY A 1 115 ? 9.075 -3.512 -9.792 1.00 60.06 115 GLY A N 1
ATOM 890 C CA . GLY A 1 115 ? 10.411 -3.096 -9.336 1.00 60.06 115 GLY A CA 1
ATOM 891 C C . GLY A 1 115 ? 10.469 -1.861 -8.444 1.00 60.06 115 GLY A C 1
ATOM 892 O O . GLY A 1 115 ? 9.516 -1.040 -8.441 1.00 60.06 115 GLY A O 1
#

InterPro domains:
  IPR027417 P-loop containing nucleoside triphosphate hydrolase [G3DSA:3.40.50.300] (2-114)

pLDDT: mean 81.69, std 10.92, range [51.0, 94.88]

Organism: NCBI:txid169760

Secondary structure (DSSP, 8-state):
------PPPTT-------SS--S---TT-BHHHHHTHHHHHHHHHHHHHHHHHTT-S-HHHHHHHHHHHHHHHHHTTGGGHHHHHHHHHHHTT-GGGTTSBGGGS-HHHHHHHH-